Protein AF-A0A315D717-F1 (afdb_monomer)

Structure (mmCIF, N/CA/C/O backbone):
data_AF-A0A315D717-F1
#
_entry.id   AF-A0A315D717-F1
#
loop_
_atom_site.group_PDB
_atom_site.id
_atom_site.type_symbol
_atom_site.label_atom_id
_atom_site.label_alt_id
_atom_site.label_comp_id
_atom_site.label_asym_id
_atom_site.label_entity_id
_atom_site.label_seq_id
_atom_site.pdbx_PDB_ins_code
_atom_site.Cartn_x
_atom_site.Cartn_y
_atom_site.Cartn_z
_atom_site.occupancy
_atom_site.B_iso_or_equiv
_atom_site.auth_seq_id
_atom_site.auth_comp_id
_atom_site.auth_asym_id
_atom_site.auth_atom_id
_atom_site.pdbx_PDB_model_num
ATOM 1 N N . MET A 1 1 ? 3.871 -5.365 -10.023 1.00 65.12 1 MET A N 1
ATOM 2 C CA . MET A 1 1 ? 5.295 -5.779 -10.039 1.00 65.12 1 MET A CA 1
ATOM 3 C C . MET A 1 1 ? 5.551 -7.082 -10.802 1.00 65.12 1 MET A C 1
ATOM 5 O O . MET A 1 1 ? 6.536 -7.125 -11.525 1.00 65.12 1 MET A O 1
ATOM 9 N N . LEU A 1 2 ? 4.680 -8.101 -10.714 1.00 74.75 2 LEU A N 1
ATOM 10 C CA . LEU A 1 2 ? 4.856 -9.404 -11.391 1.00 74.75 2 LEU A CA 1
ATOM 11 C C . LEU A 1 2 ? 5.141 -9.332 -12.904 1.00 74.75 2 LEU A C 1
ATOM 13 O O . LEU A 1 2 ? 5.874 -10.169 -13.406 1.00 74.75 2 LEU A O 1
ATOM 17 N N . VAL A 1 3 ? 4.612 -8.330 -13.613 1.00 73.50 3 VAL A N 1
ATOM 18 C CA . VAL A 1 3 ? 4.833 -8.149 -15.064 1.00 73.50 3 VAL A CA 1
ATOM 19 C C . VAL A 1 3 ? 6.061 -7.283 -15.368 1.00 73.50 3 VAL A C 1
ATOM 21 O O . VAL A 1 3 ? 6.792 -7.542 -16.317 1.00 73.50 3 VAL A O 1
ATOM 24 N N . ALA A 1 4 ? 6.336 -6.278 -14.535 1.00 72.56 4 ALA A N 1
ATOM 25 C CA . ALA A 1 4 ? 7.417 -5.323 -14.774 1.00 72.56 4 ALA A CA 1
ATOM 26 C C . ALA A 1 4 ? 8.811 -5.956 -14.610 1.00 72.56 4 ALA A C 1
ATOM 28 O O . ALA A 1 4 ? 9.734 -5.613 -15.342 1.00 72.56 4 ALA A O 1
ATOM 29 N N . VAL A 1 5 ? 8.971 -6.896 -13.669 1.00 78.88 5 VAL A N 1
ATOM 30 C CA . VAL A 1 5 ? 10.264 -7.552 -13.403 1.00 78.88 5 VAL A CA 1
ATOM 31 C C . VAL A 1 5 ? 10.714 -8.459 -14.562 1.00 78.88 5 VAL A C 1
ATOM 33 O O . VAL A 1 5 ? 11.857 -8.299 -14.994 1.00 78.88 5 VAL A O 1
ATOM 36 N N . PRO A 1 6 ? 9.867 -9.350 -15.120 1.00 75.12 6 PRO A N 1
ATOM 37 C CA . PRO A 1 6 ? 10.192 -10.082 -16.343 1.00 75.12 6 PRO A CA 1
ATOM 38 C C . PRO A 1 6 ? 10.481 -9.153 -17.520 1.00 75.12 6 PRO A C 1
ATOM 40 O O . PRO A 1 6 ? 11.462 -9.369 -18.217 1.00 75.12 6 PRO A O 1
ATOM 43 N N . LEU A 1 7 ? 9.702 -8.080 -17.701 1.00 72.50 7 LEU A N 1
ATOM 44 C CA . LEU A 1 7 ? 9.917 -7.128 -18.797 1.00 72.50 7 LEU A CA 1
ATOM 45 C C . LEU A 1 7 ? 11.286 -6.432 -18.701 1.00 72.50 7 LEU A C 1
ATOM 47 O O . LEU A 1 7 ? 12.003 -6.327 -19.691 1.00 72.50 7 LEU A O 1
ATOM 51 N N . LYS A 1 8 ? 11.707 -6.051 -17.489 1.00 70.25 8 LYS A N 1
ATOM 52 C CA . LYS A 1 8 ? 13.048 -5.502 -17.238 1.00 70.25 8 LYS A CA 1
ATOM 53 C C . LYS A 1 8 ? 14.174 -6.499 -17.527 1.00 70.25 8 LYS A C 1
ATOM 55 O O . LYS A 1 8 ? 15.265 -6.072 -17.874 1.00 70.25 8 LYS A O 1
ATOM 60 N N . ARG A 1 9 ? 13.954 -7.799 -17.305 1.00 74.94 9 ARG A N 1
ATOM 61 C CA . ARG A 1 9 ? 15.009 -8.830 -17.381 1.00 74.94 9 ARG A CA 1
ATOM 62 C C . ARG A 1 9 ? 15.062 -9.572 -18.717 1.00 74.94 9 ARG A C 1
ATOM 64 O O . ARG A 1 9 ? 16.118 -10.085 -19.049 1.00 74.94 9 ARG A O 1
ATOM 71 N N . LEU A 1 10 ? 13.944 -9.659 -19.436 1.00 81.56 10 LEU A N 1
ATOM 72 C CA . LEU A 1 10 ? 13.809 -10.414 -20.687 1.00 81.56 10 LEU A CA 1
ATOM 73 C C . LEU A 1 10 ? 13.721 -9.512 -21.921 1.00 81.56 10 LEU A C 1
ATOM 75 O O . LEU A 1 10 ? 14.085 -9.950 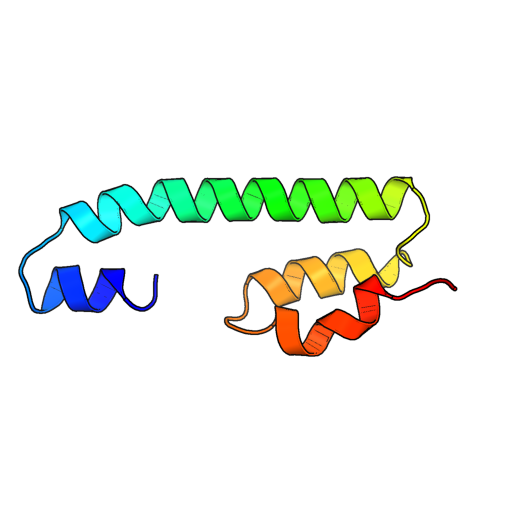-23.004 1.00 81.56 10 LEU A O 1
ATOM 79 N N . ALA A 1 11 ? 13.224 -8.283 -21.766 1.00 79.50 11 ALA A N 1
ATOM 80 C CA . ALA A 1 11 ? 13.036 -7.339 -22.867 1.00 79.50 11 ALA A CA 1
ATOM 81 C C . ALA A 1 11 ? 13.923 -6.087 -22.743 1.00 79.50 11 ALA A C 1
ATOM 83 O O . ALA A 1 11 ? 13.706 -5.132 -23.479 1.00 79.50 11 ALA A O 1
ATOM 84 N N . ASP A 1 12 ? 14.876 -6.070 -21.797 1.00 75.56 12 ASP A N 1
ATOM 85 C CA . ASP A 1 12 ? 15.784 -4.937 -21.533 1.00 75.56 12 ASP A CA 1
ATOM 86 C C . ASP A 1 12 ? 15.063 -3.578 -21.405 1.00 75.56 12 ASP A C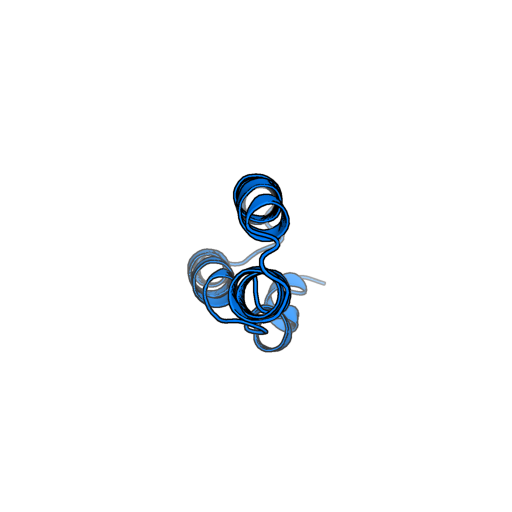 1
ATOM 88 O O . ASP A 1 12 ? 15.578 -2.526 -21.773 1.00 75.56 12 ASP A O 1
ATOM 92 N N . MET A 1 13 ? 13.841 -3.588 -20.854 1.00 78.44 13 MET A N 1
ATOM 93 C CA . MET A 1 13 ? 13.020 -2.393 -20.625 1.00 78.44 13 MET A CA 1
ATOM 94 C C . MET A 1 13 ? 13.046 -1.983 -19.140 1.00 78.44 13 MET A C 1
ATOM 96 O O . MET A 1 13 ? 12.099 -2.268 -18.394 1.00 78.44 13 MET A O 1
ATOM 100 N N . PRO A 1 14 ? 14.113 -1.318 -18.648 1.00 77.88 14 PRO A N 1
ATOM 101 C CA . PRO A 1 14 ? 14.228 -0.918 -17.243 1.00 77.88 14 PRO A CA 1
ATOM 102 C C . PRO A 1 14 ? 13.197 0.145 -16.835 1.00 77.88 14 PRO A C 1
ATOM 104 O O . PRO A 1 14 ? 12.809 0.213 -15.663 1.00 77.88 14 PRO A O 1
ATOM 107 N N . GLU A 1 15 ? 12.717 0.929 -17.800 1.00 78.44 15 GLU A N 1
ATOM 108 C CA . GLU A 1 15 ? 11.713 1.987 -17.643 1.00 78.44 15 GLU A CA 1
ATOM 109 C C . GLU A 1 15 ? 10.393 1.451 -17.079 1.00 78.44 15 GLU A C 1
ATOM 111 O O . GLU A 1 15 ? 9.767 2.092 -16.234 1.00 78.44 15 GLU A O 1
ATOM 116 N N . ALA A 1 16 ? 10.012 0.223 -17.446 1.00 78.00 16 ALA A N 1
ATOM 117 C CA . ALA A 1 16 ? 8.785 -0.407 -16.971 1.00 78.00 16 ALA A CA 1
ATOM 118 C C . ALA A 1 16 ? 8.773 -0.594 -15.445 1.00 78.00 16 ALA A C 1
ATOM 120 O O . ALA A 1 16 ? 7.747 -0.392 -14.800 1.00 78.00 16 ALA A O 1
ATOM 121 N N . VAL A 1 17 ? 9.908 -0.943 -14.832 1.00 78.25 17 VAL A N 1
ATOM 122 C CA . VAL A 1 17 ? 10.011 -1.061 -13.365 1.00 78.25 17 VAL A CA 1
ATOM 123 C C . VAL A 1 17 ? 10.127 0.312 -12.712 1.00 78.25 17 VAL A C 1
ATOM 125 O O . VAL A 1 17 ? 9.546 0.522 -11.646 1.00 78.25 17 VAL A O 1
ATOM 128 N N . SER A 1 18 ? 10.839 1.242 -13.356 1.00 82.44 18 SER A N 1
ATOM 129 C CA . SER A 1 18 ? 11.006 2.613 -12.863 1.00 82.44 18 SER A CA 1
ATOM 130 C C . SER A 1 18 ? 9.667 3.344 -12.751 1.00 82.44 18 SER A C 1
ATOM 132 O O . SER A 1 18 ? 9.412 3.983 -11.736 1.00 82.44 18 SER A O 1
ATOM 134 N N . LEU A 1 19 ? 8.770 3.161 -13.724 1.00 86.75 19 LEU A N 1
ATOM 135 C CA . LEU A 1 19 ? 7.430 3.745 -13.702 1.00 86.75 19 LEU A CA 1
ATOM 136 C C . LEU A 1 19 ? 6.469 2.990 -12.767 1.00 86.75 19 LEU A C 1
ATOM 138 O O . LEU A 1 19 ? 5.674 3.599 -12.050 1.00 86.75 19 LEU A O 1
ATOM 142 N N . MET A 1 20 ? 6.544 1.656 -12.733 1.00 86.00 20 MET A N 1
ATOM 143 C CA . MET A 1 20 ? 5.635 0.841 -11.916 1.00 86.00 20 MET A CA 1
ATOM 144 C C . MET A 1 20 ? 5.891 0.960 -10.411 1.00 86.00 20 MET A C 1
ATOM 146 O O . MET A 1 20 ? 4.967 0.726 -9.633 1.00 86.00 20 MET A O 1
ATOM 150 N N . GLY A 1 21 ? 7.107 1.318 -9.987 1.00 85.12 21 GLY A N 1
ATOM 151 C CA . GLY A 1 21 ? 7.440 1.572 -8.580 1.00 85.12 21 GLY A CA 1
ATOM 152 C C . GLY A 1 21 ? 6.562 2.661 -7.956 1.00 85.12 21 GLY A C 1
ATOM 153 O O . GLY A 1 21 ? 5.772 2.348 -7.062 1.00 85.12 21 GLY A O 1
ATOM 154 N N . PRO A 1 22 ? 6.636 3.909 -8.450 1.00 91.75 22 PRO A N 1
ATOM 155 C CA . PRO A 1 22 ? 5.803 5.015 -7.985 1.00 91.75 22 PRO A CA 1
ATOM 156 C C . PRO A 1 22 ? 4.304 4.743 -8.111 1.00 91.75 22 PRO A C 1
ATOM 158 O O . PRO A 1 22 ? 3.566 5.014 -7.169 1.00 91.75 22 PRO A O 1
ATOM 161 N N . ILE A 1 23 ? 3.849 4.153 -9.224 1.00 91.94 23 ILE A N 1
ATOM 162 C CA . ILE A 1 23 ? 2.426 3.826 -9.424 1.00 91.94 23 ILE A CA 1
ATOM 163 C C . ILE A 1 23 ? 1.937 2.852 -8.348 1.00 91.94 23 ILE A C 1
ATOM 165 O O . ILE A 1 23 ? 0.893 3.068 -7.733 1.00 91.94 23 ILE A O 1
ATOM 169 N N . HIS A 1 24 ? 2.695 1.784 -8.093 1.00 86.81 24 HIS A N 1
ATOM 170 C CA . HIS A 1 24 ? 2.324 0.805 -7.078 1.00 86.81 24 HIS A CA 1
ATOM 171 C C . HIS A 1 24 ? 2.398 1.394 -5.664 1.00 86.81 24 HIS A C 1
ATOM 173 O O . HIS A 1 24 ? 1.502 1.151 -4.859 1.00 86.81 24 HIS A O 1
ATOM 179 N N . GLY A 1 25 ? 3.417 2.210 -5.378 1.00 88.62 25 GLY A N 1
ATOM 180 C CA . GLY A 1 25 ? 3.542 2.921 -4.106 1.00 88.62 25 GLY A CA 1
ATOM 181 C C . GLY A 1 25 ? 2.370 3.870 -3.848 1.00 88.62 25 GLY A C 1
ATOM 182 O O . GLY A 1 25 ? 1.776 3.833 -2.773 1.00 88.62 25 GLY A O 1
ATOM 183 N N . ALA A 1 26 ? 1.971 4.658 -4.849 1.00 93.69 26 ALA A N 1
ATOM 184 C CA . ALA A 1 26 ? 0.813 5.545 -4.759 1.00 93.69 26 ALA A CA 1
ATOM 185 C C . ALA A 1 26 ? -0.489 4.762 -4.525 1.00 93.69 26 ALA A C 1
ATOM 187 O O . ALA A 1 26 ? -1.281 5.128 -3.655 1.00 93.69 26 ALA A O 1
ATOM 188 N N . ALA A 1 27 ? -0.686 3.647 -5.237 1.00 91.00 27 ALA A N 1
ATOM 189 C CA . ALA A 1 27 ? -1.832 2.764 -5.028 1.00 91.00 27 ALA A CA 1
ATOM 190 C C . ALA A 1 27 ? -1.856 2.161 -3.610 1.00 91.00 27 ALA A C 1
ATOM 192 O O . ALA A 1 27 ? -2.921 2.075 -2.998 1.00 91.00 27 ALA A O 1
ATOM 193 N N . PHE A 1 28 ? -0.696 1.788 -3.060 1.00 90.25 28 PHE A N 1
ATOM 194 C CA . PHE A 1 28 ? -0.586 1.281 -1.690 1.00 90.25 28 PHE A CA 1
ATOM 195 C C . PHE A 1 28 ? -0.956 2.347 -0.650 1.00 90.25 28 PHE A C 1
ATOM 197 O O . PHE A 1 28 ? -1.749 2.076 0.251 1.00 90.25 28 PHE A O 1
ATOM 204 N N . VAL A 1 29 ? -0.454 3.576 -0.797 1.00 93.19 29 VAL A N 1
ATOM 205 C CA . VAL A 1 29 ? -0.816 4.692 0.095 1.00 93.19 29 VAL A CA 1
ATOM 206 C C . VAL A 1 29 ? -2.318 4.978 0.026 1.00 93.19 29 VAL A C 1
ATOM 208 O O . VAL A 1 29 ? -2.968 5.084 1.066 1.00 93.19 29 VAL A O 1
ATOM 211 N N . ALA A 1 30 ? -2.891 5.036 -1.180 1.00 93.25 30 ALA A N 1
ATOM 212 C CA . ALA A 1 30 ? -4.327 5.227 -1.366 1.00 93.25 30 ALA A CA 1
ATOM 213 C C . ALA A 1 30 ? -5.151 4.120 -0.682 1.00 93.25 30 ALA A C 1
ATOM 215 O O . ALA A 1 30 ? -6.148 4.412 -0.022 1.00 93.25 30 ALA A O 1
ATOM 216 N N . TYR A 1 31 ? -4.709 2.862 -0.772 1.00 90.75 31 TYR A N 1
ATOM 217 C CA . TYR A 1 31 ? -5.344 1.742 -0.078 1.00 90.75 31 TYR A CA 1
ATOM 218 C C . TYR A 1 31 ? -5.319 1.906 1.448 1.00 90.75 31 TYR A C 1
ATOM 220 O O . TYR A 1 31 ? -6.358 1.760 2.092 1.00 90.75 31 TYR A O 1
ATOM 228 N N . VAL A 1 32 ? -4.167 2.251 2.034 1.00 90.44 32 VAL A N 1
ATOM 229 C CA . VAL A 1 32 ? -4.041 2.458 3.488 1.00 90.44 32 VAL A CA 1
ATOM 230 C C . VAL A 1 32 ? -4.959 3.586 3.964 1.00 90.44 32 VAL A C 1
ATOM 232 O O . VAL A 1 32 ? -5.664 3.424 4.962 1.00 90.44 32 VAL A O 1
ATOM 235 N N . LEU A 1 33 ? -5.017 4.697 3.223 1.00 92.81 33 LEU A N 1
ATOM 236 C CA . LEU A 1 33 ? -5.941 5.797 3.511 1.00 92.81 33 LEU A CA 1
ATOM 237 C C . LEU A 1 33 ? -7.401 5.339 3.458 1.00 92.81 33 LEU A C 1
ATOM 239 O O . LEU A 1 33 ? -8.196 5.718 4.317 1.00 92.81 33 LEU A O 1
ATOM 243 N N . MET A 1 34 ? -7.752 4.487 2.493 1.00 90.12 34 MET A N 1
ATOM 244 C CA . MET A 1 34 ? -9.097 3.934 2.382 1.00 90.12 34 MET A CA 1
ATOM 245 C C . MET A 1 34 ? -9.439 3.040 3.582 1.00 90.12 34 MET A C 1
ATOM 247 O O . MET A 1 34 ? -10.501 3.203 4.178 1.00 90.12 34 MET A O 1
ATOM 251 N N . VAL A 1 35 ? -8.536 2.147 4.001 1.00 88.88 35 VAL A N 1
ATOM 252 C CA . VAL A 1 35 ? -8.729 1.314 5.204 1.00 88.88 35 VAL A CA 1
ATOM 253 C C . VAL A 1 35 ? -8.946 2.190 6.442 1.00 88.88 35 VAL A C 1
ATOM 255 O O . VAL A 1 35 ? -9.886 1.953 7.202 1.00 88.88 35 VAL A O 1
ATOM 258 N N . LEU A 1 36 ? -8.133 3.235 6.622 1.00 89.75 36 LEU A N 1
ATOM 259 C CA . LEU A 1 36 ? -8.253 4.147 7.761 1.00 89.75 36 LEU A CA 1
ATOM 260 C C . LEU A 1 36 ? -9.570 4.941 7.730 1.00 89.75 36 LEU A C 1
ATOM 262 O O . LEU A 1 36 ? -10.243 5.067 8.752 1.00 89.75 36 LEU A O 1
ATOM 266 N N . PHE A 1 37 ? -9.984 5.412 6.552 1.00 90.31 37 PHE A N 1
ATOM 267 C CA . PHE A 1 37 ? -11.248 6.122 6.358 1.00 90.31 37 PHE A CA 1
ATOM 268 C C . PHE A 1 37 ? -12.467 5.251 6.700 1.00 90.31 37 PHE A C 1
ATOM 270 O O . PHE A 1 37 ? -13.366 5.689 7.420 1.00 90.31 37 PHE A O 1
ATOM 277 N N . TYR A 1 38 ? -12.494 4.000 6.230 1.00 87.75 38 TYR A N 1
ATOM 278 C CA . TYR A 1 38 ? -13.571 3.054 6.547 1.00 87.75 38 TYR A CA 1
ATOM 279 C C . TYR A 1 38 ? -13.564 2.632 8.022 1.00 87.75 38 TYR A C 1
ATOM 281 O O . TYR A 1 38 ? -14.630 2.413 8.604 1.00 87.75 38 TYR A O 1
ATOM 289 N N . PHE A 1 39 ? -12.386 2.562 8.646 1.00 86.81 39 PHE A N 1
ATOM 290 C CA . PHE A 1 39 ? -12.265 2.342 10.084 1.00 86.81 39 PHE A CA 1
ATOM 291 C C . PHE A 1 39 ? -12.867 3.500 10.888 1.00 86.81 39 PHE A C 1
ATOM 293 O O . PHE A 1 39 ? -13.693 3.256 11.765 1.00 86.81 39 PHE A O 1
ATOM 300 N N . TRP A 1 40 ? -12.550 4.753 10.548 1.00 87.81 40 TRP A N 1
ATOM 301 C CA . TRP A 1 40 ? -13.135 5.926 11.211 1.00 87.81 40 TRP A CA 1
ATOM 302 C C . TRP A 1 40 ? -14.641 6.066 11.003 1.00 87.81 40 TRP A C 1
ATOM 304 O O . TRP A 1 40 ? -15.340 6.501 11.914 1.00 87.81 40 TRP A O 1
ATOM 314 N N . LYS A 1 41 ? -15.170 5.636 9.852 1.00 87.19 41 LYS A N 1
ATOM 315 C CA . LYS A 1 41 ? -16.623 5.543 9.641 1.00 87.19 41 LYS A CA 1
ATOM 316 C C . LYS A 1 41 ? -17.299 4.416 10.434 1.00 87.19 41 LYS A C 1
ATOM 318 O O . LYS A 1 41 ? -18.518 4.293 10.384 1.00 87.19 41 LYS A O 1
ATOM 323 N N . GLY A 1 42 ? -16.543 3.584 11.154 1.00 83.81 42 GLY A N 1
ATOM 324 C CA . GLY A 1 42 ? -17.083 2.468 11.933 1.00 83.81 42 GLY A CA 1
ATOM 325 C C . GLY A 1 42 ? -17.552 1.283 11.083 1.00 83.81 42 GLY A C 1
ATOM 326 O O . GLY A 1 42 ? -18.280 0.426 11.580 1.00 83.81 42 GLY A O 1
ATOM 327 N N . HIS A 1 43 ? -17.143 1.223 9.810 1.00 83.50 43 HIS A N 1
ATOM 328 C CA . HIS A 1 43 ? -17.479 0.130 8.889 1.00 83.50 43 HIS A CA 1
ATOM 329 C C . HIS A 1 43 ? -16.540 -1.078 9.047 1.00 83.50 43 HIS A C 1
ATOM 331 O O . HIS A 1 43 ? -16.799 -2.146 8.498 1.00 83.50 43 HIS A O 1
ATOM 337 N N . LEU A 1 44 ? -15.432 -0.911 9.778 1.00 83.12 44 LEU A N 1
ATOM 338 C CA . LEU A 1 44 ? -14.451 -1.958 10.045 1.00 83.12 44 LEU A CA 1
ATOM 339 C C . LEU A 1 44 ? -14.317 -2.195 11.547 1.00 83.12 44 LEU A C 1
ATOM 341 O O . LEU A 1 44 ? -14.289 -1.263 12.350 1.00 83.12 44 LEU A O 1
ATOM 345 N N . ARG A 1 45 ? -14.169 -3.463 11.931 1.00 83.06 45 ARG A N 1
ATOM 346 C CA . ARG A 1 45 ? -13.799 -3.840 13.300 1.00 83.06 45 ARG A CA 1
ATOM 347 C C . ARG A 1 45 ? -12.326 -3.497 13.553 1.00 83.06 45 ARG A 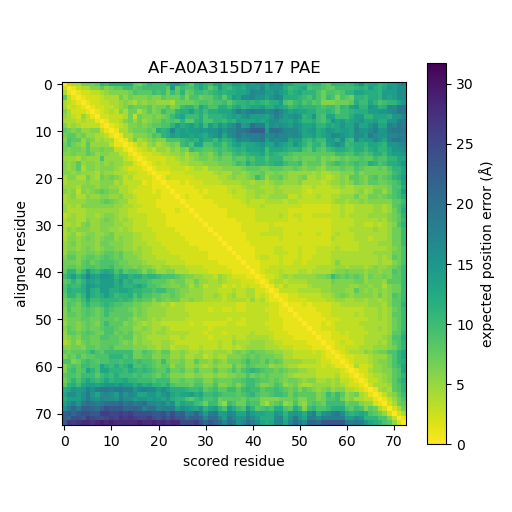C 1
ATOM 349 O O . ARG A 1 45 ? -11.513 -3.592 12.642 1.00 83.06 45 ARG A O 1
ATOM 356 N N . ALA A 1 46 ? -11.947 -3.181 14.792 1.00 82.00 46 ALA A N 1
ATOM 357 C CA . ALA A 1 46 ? -10.559 -2.821 15.124 1.00 82.00 46 ALA A CA 1
ATOM 358 C C . ALA A 1 46 ? -9.531 -3.910 14.755 1.00 82.00 46 ALA A C 1
ATOM 360 O O . ALA A 1 46 ? -8.443 -3.595 14.285 1.00 82.00 46 ALA A O 1
ATOM 361 N N . HIS A 1 47 ? -9.897 -5.192 14.869 1.00 83.69 47 HIS A N 1
ATOM 362 C CA . HIS A 1 47 ? -9.041 -6.300 14.428 1.00 83.69 47 HIS A CA 1
ATOM 363 C C . HIS A 1 47 ? -8.942 -6.432 12.901 1.00 83.69 47 HIS A C 1
ATOM 365 O O . HIS A 1 47 ? -8.038 -7.096 12.408 1.00 83.69 47 HIS A O 1
ATOM 371 N N . ALA A 1 48 ? -9.849 -5.818 12.135 1.00 85.50 48 ALA A N 1
ATOM 372 C CA . ALA A 1 48 ? -9.824 -5.888 10.679 1.00 85.50 48 ALA A CA 1
ATOM 373 C C . ALA A 1 48 ? -8.694 -5.048 10.079 1.00 85.50 48 ALA A C 1
ATOM 375 O O . ALA A 1 48 ? -8.109 -5.443 9.078 1.00 85.50 48 ALA A O 1
ATOM 376 N N . VAL A 1 49 ? -8.346 -3.924 10.707 1.00 85.56 49 VAL A N 1
ATOM 377 C CA . VAL A 1 49 ? -7.303 -3.003 10.230 1.00 85.56 49 VAL A CA 1
ATOM 378 C C . VAL A 1 49 ? -5.927 -3.677 10.086 1.00 85.56 49 VAL A C 1
ATOM 380 O O . VAL A 1 49 ? -5.367 -3.620 8.985 1.00 85.56 49 VAL A O 1
ATOM 383 N N . PRO A 1 50 ? -5.370 -4.356 11.113 1.00 87.94 50 PRO A N 1
ATOM 384 C CA . PRO A 1 50 ? -4.085 -5.038 10.965 1.00 87.94 50 PRO A CA 1
ATOM 385 C C . PRO A 1 50 ? -4.152 -6.194 9.956 1.00 87.94 50 PRO A C 1
ATOM 387 O O . PRO A 1 50 ? -3.226 -6.351 9.165 1.00 87.94 50 PRO A O 1
ATOM 390 N N .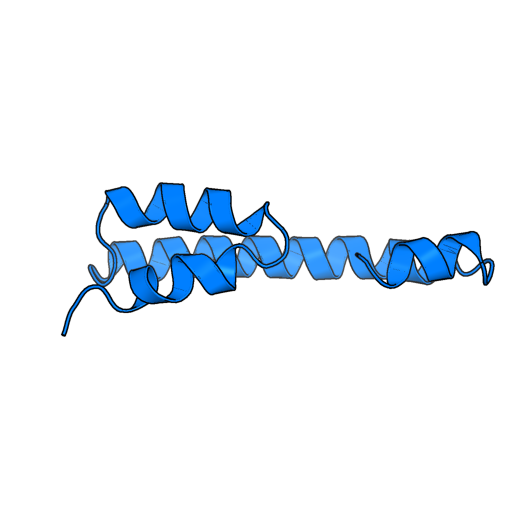 LEU A 1 51 ? -5.258 -6.949 9.902 1.00 86.81 51 LEU A N 1
ATOM 391 C CA . LEU A 1 51 ? -5.437 -8.032 8.925 1.00 86.81 51 LEU A CA 1
ATOM 392 C C . LEU A 1 51 ? -5.467 -7.512 7.478 1.00 86.81 51 LEU A C 1
ATOM 394 O O . LEU A 1 51 ? -4.789 -8.067 6.616 1.00 86.81 51 LEU A O 1
ATOM 398 N N . LEU A 1 52 ? -6.211 -6.434 7.213 1.00 87.12 52 LEU A N 1
ATOM 399 C CA . LEU A 1 52 ? -6.294 -5.789 5.897 1.00 87.12 52 LEU A CA 1
ATOM 400 C C . LEU A 1 52 ? -4.955 -5.182 5.469 1.00 87.12 52 LEU A C 1
ATOM 402 O O . LEU A 1 52 ? -4.616 -5.212 4.286 1.00 87.12 52 LEU A O 1
ATOM 406 N N . THR A 1 53 ? -4.190 -4.647 6.421 1.00 87.06 53 THR A N 1
ATOM 407 C CA . THR A 1 53 ? -2.859 -4.086 6.155 1.00 87.06 53 THR A CA 1
ATOM 408 C C . THR A 1 53 ? -1.861 -5.184 5.804 1.00 87.06 53 THR A C 1
ATOM 410 O O . THR A 1 53 ? -1.184 -5.088 4.786 1.00 87.06 53 THR A O 1
ATOM 413 N N . ILE A 1 54 ? -1.809 -6.268 6.587 1.00 88.56 54 ILE A N 1
ATOM 414 C CA . ILE A 1 54 ? -0.916 -7.409 6.325 1.00 88.56 54 ILE A CA 1
ATOM 415 C C . ILE A 1 54 ? -1.269 -8.078 4.991 1.00 88.56 54 ILE A C 1
ATOM 417 O O . ILE A 1 54 ? -0.384 -8.383 4.191 1.00 88.56 54 ILE A O 1
ATOM 421 N N . ALA A 1 55 ? -2.561 -8.246 4.705 1.00 87.75 55 ALA A N 1
ATOM 422 C CA . ALA A 1 55 ? -3.028 -8.840 3.457 1.00 87.75 55 ALA A CA 1
ATOM 423 C C . ALA A 1 55 ? -2.650 -8.030 2.205 1.00 87.75 55 ALA A C 1
ATOM 425 O O . ALA A 1 55 ? -2.591 -8.603 1.122 1.00 87.75 55 ALA A O 1
ATOM 426 N N . ALA A 1 56 ? -2.369 -6.728 2.329 1.00 85.62 56 ALA A N 1
ATOM 427 C CA . ALA A 1 56 ? -1.923 -5.902 1.208 1.00 85.62 56 ALA A CA 1
ATOM 428 C C . ALA A 1 56 ? -0.468 -6.177 0.787 1.00 85.62 56 ALA A C 1
ATOM 430 O O . ALA A 1 56 ? -0.112 -5.921 -0.361 1.00 85.62 56 ALA A O 1
ATOM 431 N N . PHE A 1 57 ? 0.363 -6.725 1.684 1.00 85.62 57 PHE A N 1
ATOM 432 C CA . PHE A 1 57 ? 1.736 -7.141 1.364 1.00 85.62 57 PHE A CA 1
ATOM 433 C C . PHE A 1 57 ? 1.794 -8.505 0.675 1.00 85.62 57 PHE A C 1
ATOM 435 O O . PHE A 1 57 ? 2.744 -8.798 -0.052 1.00 85.62 57 PHE A O 1
ATOM 442 N N . VAL A 1 58 ? 0.783 -9.343 0.898 1.00 86.56 58 VAL A N 1
ATOM 443 C CA . VAL A 1 58 ? 0.691 -10.659 0.273 1.00 86.56 58 VAL A CA 1
ATOM 444 C C . VAL A 1 58 ? 0.029 -10.497 -1.096 1.00 86.56 58 VAL A C 1
ATOM 446 O O . VAL A 1 58 ? -1.100 -10.002 -1.171 1.00 86.56 58 VAL A O 1
ATOM 449 N N . PRO A 1 59 ? 0.671 -10.919 -2.201 1.00 80.25 59 PRO A N 1
ATOM 450 C CA . PRO A 1 59 ? 0.011 -10.916 -3.498 1.00 80.25 59 PRO A CA 1
ATOM 451 C C . PRO A 1 59 ? -1.265 -11.759 -3.410 1.00 80.25 59 PRO A C 1
ATOM 453 O O . PRO A 1 59 ? -1.252 -12.862 -2.874 1.00 80.25 59 PRO A O 1
ATOM 456 N N . PHE A 1 60 ? -2.376 -11.218 -3.910 1.00 78.31 60 PHE A N 1
ATOM 457 C CA . PHE A 1 60 ? -3.717 -11.807 -3.793 1.00 78.31 60 PHE A CA 1
ATOM 458 C C . PHE A 1 60 ? -4.287 -11.911 -2.364 1.00 78.31 60 PHE A C 1
ATOM 460 O O . PHE A 1 60 ? -5.397 -12.415 -2.204 1.00 78.31 60 PHE A O 1
ATOM 467 N N . GLY A 1 61 ? -3.621 -11.383 -1.331 1.00 79.31 61 GLY A N 1
ATOM 468 C CA . GLY A 1 61 ? -4.129 -11.409 0.046 1.00 79.31 61 GLY A CA 1
ATOM 469 C C . GLY A 1 61 ? -5.506 -10.752 0.183 1.00 79.31 61 GLY A C 1
ATOM 470 O O . GLY A 1 61 ? -6.363 -11.256 0.908 1.00 79.31 61 GLY A O 1
ATOM 471 N N . ALA A 1 62 ? -5.771 -9.709 -0.611 1.00 76.56 62 ALA A N 1
ATOM 472 C CA . ALA A 1 62 ? -7.071 -9.042 -0.705 1.00 76.56 62 ALA A CA 1
ATOM 473 C C . ALA A 1 62 ? -8.245 -9.987 -1.040 1.00 76.56 62 ALA A C 1
ATOM 475 O O . ALA A 1 62 ? -9.354 -9.768 -0.553 1.00 76.56 62 ALA A O 1
ATOM 476 N N . PHE A 1 63 ? -8.024 -11.059 -1.815 1.00 79.00 63 PHE A N 1
ATOM 477 C CA . PHE A 1 63 ? -9.080 -12.028 -2.143 1.00 79.00 63 PHE A CA 1
ATOM 478 C C . PHE A 1 63 ? -9.500 -12.864 -0.929 1.00 79.00 63 PHE A C 1
ATOM 480 O O . PHE A 1 63 ? -10.669 -13.221 -0.806 1.00 79.00 63 PHE A O 1
ATOM 487 N N . PHE A 1 64 ? -8.576 -13.119 -0.000 1.00 76.62 64 PHE A N 1
ATOM 488 C CA . PHE A 1 64 ? -8.846 -13.883 1.218 1.00 76.62 64 PHE A CA 1
ATOM 489 C C . PHE A 1 64 ? -9.480 -13.028 2.322 1.00 76.62 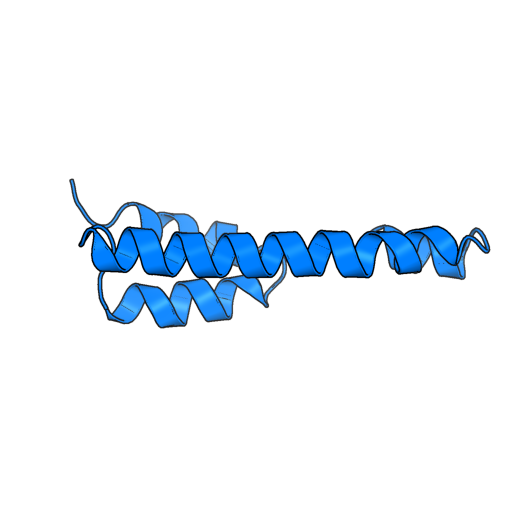64 PHE A C 1
ATOM 491 O O . PHE A 1 64 ? -10.282 -13.532 3.105 1.00 76.62 64 PHE A O 1
ATOM 498 N N . VAL A 1 65 ? -9.177 -11.724 2.368 1.00 77.25 65 VAL A N 1
ATOM 499 C CA . VAL A 1 65 ? -9.719 -10.793 3.379 1.00 77.25 65 VAL A CA 1
ATOM 500 C C . VAL A 1 65 ? -10.895 -9.941 2.886 1.00 77.25 65 VAL A C 1
ATOM 502 O O . VAL A 1 65 ? -11.405 -9.106 3.631 1.00 77.25 65 VAL A O 1
ATOM 505 N N . GLY A 1 66 ? -11.385 -10.150 1.660 1.00 68.75 66 GLY A N 1
ATOM 506 C CA . GLY A 1 66 ? -12.499 -9.377 1.093 1.00 68.75 66 GLY A CA 1
ATOM 507 C C . GLY A 1 66 ? -13.828 -9.513 1.857 1.00 68.75 66 GLY A C 1
ATOM 508 O O . GLY A 1 66 ? -14.716 -8.672 1.735 1.00 68.75 66 GLY A O 1
ATOM 509 N N . SER A 1 67 ? -14.003 -10.552 2.679 1.00 68.00 67 SER A N 1
ATOM 510 C CA . SER A 1 67 ? -15.134 -10.666 3.616 1.00 68.00 67 SER A CA 1
ATOM 511 C C . SER A 1 67 ? -15.054 -9.664 4.773 1.00 68.00 67 SER A C 1
ATOM 513 O O . SER A 1 67 ? -16.087 -9.260 5.299 1.00 68.00 67 SER A O 1
ATOM 515 N N . LEU A 1 68 ? -13.854 -9.201 5.127 1.00 68.94 68 LEU A N 1
ATOM 516 C CA . LEU A 1 68 ? -13.609 -8.314 6.263 1.00 68.94 68 LEU A CA 1
ATOM 517 C C . LEU A 1 68 ? -14.070 -6.872 5.998 1.00 68.94 68 LEU A C 1
ATOM 519 O O . LEU A 1 68 ? -14.478 -6.180 6.926 1.00 68.94 68 LEU A O 1
ATOM 523 N N . PHE A 1 69 ? -14.096 -6.453 4.727 1.00 66.19 69 PHE A N 1
ATOM 524 C CA . PHE A 1 69 ? -14.696 -5.184 4.289 1.00 66.19 69 PHE A CA 1
ATOM 525 C C . PHE A 1 69 ? -16.235 -5.168 4.363 1.00 66.19 69 PHE A C 1
ATOM 527 O O . PHE A 1 69 ? -16.832 -4.098 4.309 1.00 66.19 69 PHE A O 1
ATOM 534 N N . ARG A 1 70 ? -16.889 -6.330 4.516 1.00 63.41 70 ARG A N 1
ATOM 535 C CA . ARG A 1 70 ? -18.353 -6.460 4.668 1.00 63.41 70 ARG A CA 1
ATOM 536 C C . ARG A 1 70 ? -18.824 -6.409 6.123 1.00 63.41 70 ARG A C 1
ATOM 538 O O . ARG A 1 70 ? -19.973 -6.736 6.402 1.00 63.41 70 ARG A O 1
ATOM 545 N N . ALA A 1 71 ? -17.967 -6.024 7.066 1.00 58.09 71 ALA A N 1
ATOM 546 C CA . ALA A 1 71 ? -18.249 -6.127 8.496 1.00 58.09 71 ALA A CA 1
ATOM 547 C C . ALA A 1 71 ? -19.181 -5.026 9.053 1.00 58.09 71 ALA A C 1
ATOM 549 O O . ALA A 1 71 ? -18.841 -4.391 10.048 1.00 58.09 71 ALA A O 1
ATOM 550 N N . LYS A 1 72 ? -20.359 -4.844 8.442 1.00 46.97 72 LYS A N 1
ATOM 551 C CA . LYS A 1 72 ? -21.648 -4.474 9.062 1.00 46.97 72 LYS A CA 1
ATOM 552 C C . LYS A 1 72 ? -22.691 -4.251 7.957 1.00 46.97 72 LYS A C 1
ATOM 554 O O . LYS A 1 72 ? -22.669 -3.218 7.292 1.00 46.97 72 LYS A O 1
ATOM 559 N N . ALA A 1 73 ? -23.594 -5.211 7.793 1.00 46.25 73 ALA A N 1
ATOM 560 C CA . ALA A 1 73 ? -25.003 -4.932 7.537 1.00 46.25 73 ALA A CA 1
ATOM 561 C C . ALA A 1 73 ? -25.753 -5.406 8.785 1.00 46.25 73 ALA A C 1
ATOM 563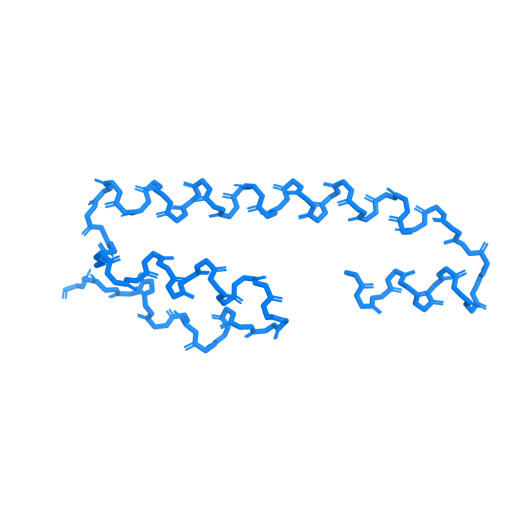 O O . ALA A 1 73 ? -25.374 -6.492 9.285 1.00 46.25 73 ALA A O 1
#

Sequence (73 aa):
MLVAVPLKRLADMPEAVSLMGPIHGAAFVAYVLMVLFYFWKGHLRAHAVPLLTIAAFVPFGAFFVGSLFRAKA

pLDDT: mean 81.04, std 9.76, range [46.25, 93.69]

Foldseek 3Di:
DVVQVCCCVVVVCVVSVVVVVVVVVVVLVVQLVVLVVCVVVVQADPVLNVQSNVLSVPVCSCVVSVVRSRRDD

Radius of gyration: 15.61 Å; Cα contacts (8 Å, |Δi|>4): 51; chains: 1; bounding box: 41×20×38 Å

Solvent-accessible surface area (backbone atoms only — not comparable to full-atom values): 4219 Å² total; per-residue (Å²): 108,87,66,28,55,54,39,33,72,76,65,74,37,58,62,51,42,63,56,46,49,59,54,50,51,52,53,50,52,53,47,54,52,49,55,53,51,39,39,75,71,62,42,36,53,82,74,43,54,62,54,56,56,56,23,68,74,39,89,71,27,56,74,77,49,54,68,53,74,59,51,75,128

Mean predicted aligned error: 7.04 Å

Secondary structure (DSSP, 8-state):
-TTHHHHHHHS--HHHHHHHHHHHHHHHHHHHHHHHHHHHTT-S-TTHHHHHHHHHHSTTHHHHHTTGGG---

=== Feature glossary ===
Key to the feature types in this record:

Secondary structure (8-state, DSSP). Secondary structure is the local, repeating backbone conformation. DSSP classifies it into eight states by reading the hydrogen-bond network: three helix types (H, G, I), two β types (E, B), two non-regular types (T, S), and unstructured coil (-).

Backbone torsions (φ/ψ). Backbone dihedral angles. Every residue except chain termini has a φ (preceding-C → N → Cα → C) and a ψ (N → Cα → C → next-N). They are reported in degrees following the IUPAC sig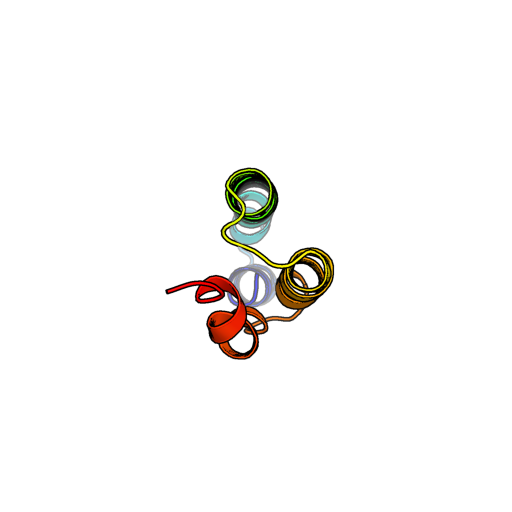n convention. Secondary structure is essentially a statement about which (φ, ψ) basin each residue occupies.

Predicted aligned error. Predicted Aligned Error (PAE) is an AlphaFold confidence matrix: entry (i, j) is the expected error in the position of residue j, in ångströms, when the prediction is superimposed on the true structure at residue i. Low PAE within a block of residues means that block is internally rigid and well-predicted; high PAE between two blocks means their relative placement is uncertain even if each block individually is confident.

B-factor. B-factor (Debye–Waller factor) reflects atomic displacement in the crystal lattice. It is an experimental observable (units Å²), not a prediction; low values mean the atom is pinned down, high values mean it moves or is heterogeneous across the crystal.

Secondary structure (3-state, P-SEA). Three-state secondary structure (P-SEA) collapses the eight DSSP classes into helix (a), strand (b), and coil (c). P-SEA assigns these from Cα geometry alone — distances and angles — without requiring backbone oxygens, so it works on any Cα trace.

Sequence. Primary structure: the covalent order of the twenty standard amino acids along the backbone. Two proteins with the same sequence will (almost always) fold to the same structure; two with 30% identity often share a fold but not the details.

pLDDT. pLDDT is the predicted lDDT-Cα score: AlphaFold's confidence that the local environment of each residue (all inter-atomic distances within 15 Å) is correctly placed. It is a per-residue number between 0 and 100, with higher meaning more reliable.

InterPro / GO / CATH / organism. Functional annotations link the protein to curated databases. InterPro entries identify conserved domains and families by matching the sequence against member-database signatures (Pfam, PROSITE, CDD, …). Gene Ontology (GO) terms describe molecular function, biological process, and cellular component in a controlled vocabulary. CATH places the structure in a hierarchical fold classification (Class/Architecture/Topology/Homologous-superfamily). The organism is the source species.

Contact-map, Ramachandran, and PAE plots. Three diagnostic plots accompany the record. The Cα contact map visualizes the tertiary structure as a 2D adjacency matrix (8 Å cutoff, sequence-local contacts suppressed). The Ramachandran plot shows the distribution of backbone (φ, ψ) torsions, with points in the α and β basins reflecting secondary structure content. The PAE plot shows AlphaFold's inter-residue confidence as a 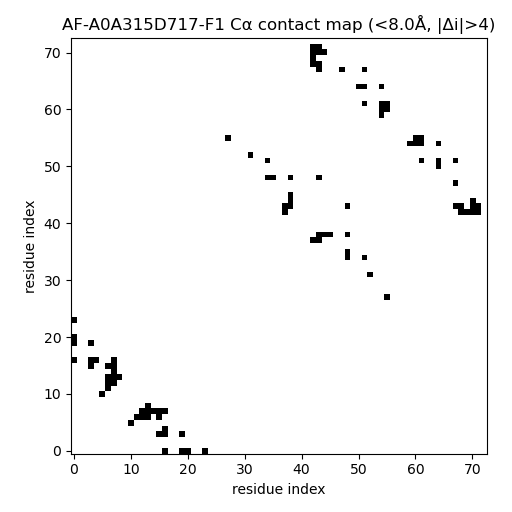color matrix.

mmCIF coordinates. The mmCIF table is the protein's shape written out atom by atom. For each backbone N, Cα, C, and carbonyl O, it records an (x, y, z) coordinate triple in Å plus the residue type, chain letter, and residue number.

Radius of gyration, Cα contacts, bounding box. Three whole-structure scalars: the radius of gyration (RMS distance of Cα from centroid, in Å), the count of Cα–Cα contacts (pairs closer than 8 Å and separated by more than four residues in sequence — i.e. tertiary, not local, contacts), and the bounding-box dimensions. Together they distinguish compact globular folds from extended fibres or disordered chains.

Foldseek 3Di. The Foldseek 3Di string encodes local tertiary geometry as a 20-letter alphabet — one character per residue — derived from the relative positions of nearby Cα atoms. Unlike the amino-acid sequence, 3Di is a direct function of the 3D structure, so two proteins with the same fold have similar 3Di strings even at low sequence identity.

Rendered structure images. Six rendered views show the 3D structure from the faces of a cube — i.e. along ±x, ±y, ±z. Rendering representation is drawn randomly per protein from cartoon (secondary-structure ribbons), sticks (backbone bonds), or molecular surface; coloring is either N→C rainbow (blue at the N-terminus through red at the C-terminus) or one color per chain.

Nearest PDB structures. The Foldseek neighbor list gives the closest experimentally determined structures in the PDB, ranked by structural alignment. TM-score near 1 mea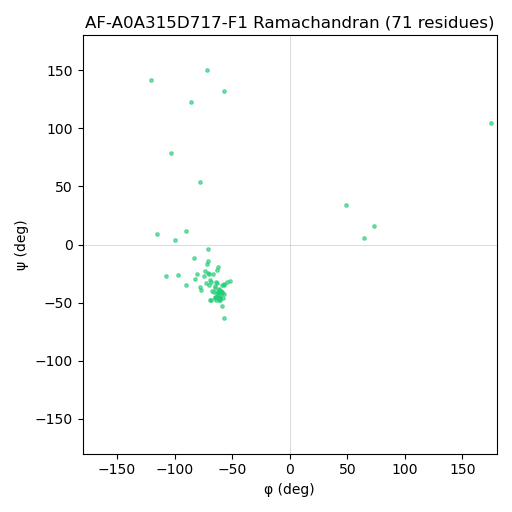ns near-identical fold; near 0.3 means only rough topology match. This is how one finds what a novel AlphaFold prediction most resembles in the solved-structure universe.

Solvent-accessible surface area. SASA measures how much of the protein is reachable by solvent. It is computed by rolling a water-sized probe over the atomic surface and summing the exposed area (Å²). Per-residue SASA distinguishes core (buried, low SASA) from surface (exposed, high SASA) residues; total SASA is a whole-molecule size measure.